Protein AF-A0A0N4VIQ6-F1 (afdb_monomer)

Solvent-accessible surface area (backbone atoms only — not comparable to full-atom values): 6907 Å² total; per-residue (Å²): 136,83,76,83,60,67,49,76,42,78,42,78,78,48,74,58,96,52,28,42,33,39,35,39,63,42,38,38,43,75,11,58,44,99,86,68,47,48,34,41,78,70,88,80,57,98,64,51,46,18,42,33,30,49,33,44,32,30,24,78,37,68,67,97,68,84,77,87,78,61,46,75,46,25,6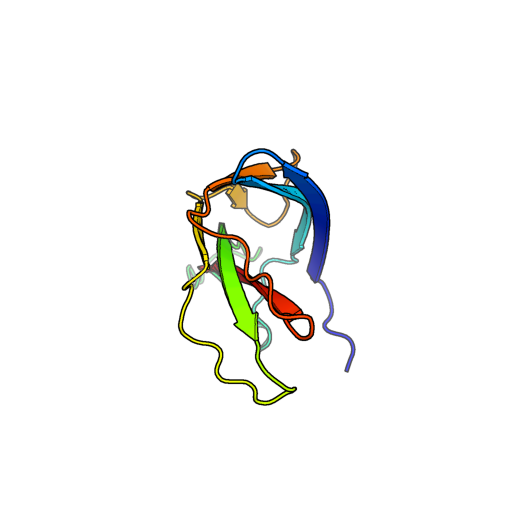9,48,74,54,67,82,72,32,64,35,44,45,89,66,65,49,74,48,74,42,61,36,92,67,79,79,83,58,96,59,55,48,75,46,76,50,72,44,71,51,62,70

Foldseek 3Di:
DDQPFWDWDKDFPDDDDQKTKIKTAWIAGQQADSVGHGLDPPPPDPGGKWFWKKKWAWDWDDPPPPPDPDSPFWIDIDDGQDIRIHPHMDMDITGGDDDPPPPRTDTDTDIDTRTD

pLDDT: mean 70.85, std 14.03, range [30.22, 89.69]

Radius of gyration: 16.3 Å; Cα contacts (8 Å, |Δi|>4): 234; chains: 1; bounding box: 40×22×46 Å

InterPro domains:
  IPR011651 Notch ligand, N-terminal domain [PF07657] (19-102)

Structure (mmCIF, N/CA/C/O backbone):
data_AF-A0A0N4VIQ6-F1
#
_entry.id   AF-A0A0N4VIQ6-F1
#
loop_
_atom_site.group_PDB
_atom_site.id
_atom_site.type_symbol
_atom_site.label_atom_id
_atom_site.label_alt_id
_atom_site.label_comp_id
_atom_site.label_asym_id
_atom_site.label_entity_id
_atom_site.label_seq_id
_atom_site.pdbx_PDB_ins_code
_atom_site.Cartn_x
_atom_site.Cartn_y
_atom_site.Cartn_z
_atom_site.occupancy
_atom_site.B_iso_or_equiv
_atom_site.auth_seq_id
_atom_site.auth_comp_id
_atom_site.auth_asym_id
_atom_site.auth_atom_id
_atom_site.pdbx_PDB_model_num
ATOM 1 N N . MET A 1 1 ? 21.768 8.370 5.427 1.00 30.58 1 MET A N 1
ATOM 2 C CA . MET A 1 1 ? 21.763 7.598 4.169 1.00 30.58 1 MET A CA 1
ATOM 3 C C . MET A 1 1 ? 20.398 7.759 3.532 1.00 30.58 1 MET A C 1
ATOM 5 O O . MET A 1 1 ? 19.430 7.174 3.992 1.00 30.58 1 MET A O 1
ATOM 9 N N . THR A 1 2 ? 20.311 8.664 2.567 1.00 30.22 2 THR A N 1
ATOM 10 C CA . THR A 1 2 ? 19.148 8.924 1.718 1.00 30.22 2 THR A CA 1
ATOM 11 C C . THR A 1 2 ? 18.979 7.746 0.761 1.00 30.22 2 THR A C 1
ATOM 13 O O . THR A 1 2 ? 19.841 7.510 -0.077 1.00 30.22 2 THR A O 1
ATOM 16 N N . THR A 1 3 ?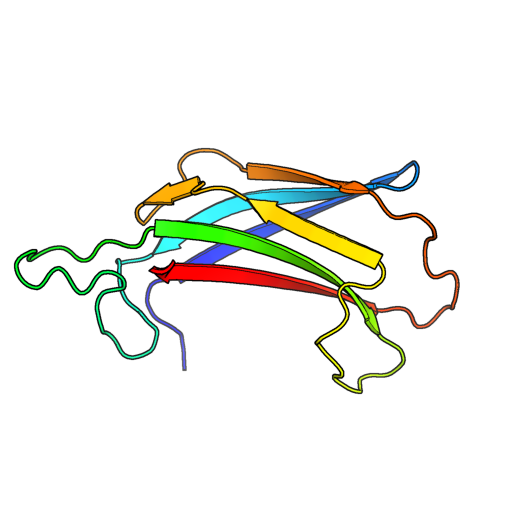 17.910 6.964 0.911 1.00 40.72 3 THR A N 1
ATOM 17 C CA . THR A 1 3 ? 17.550 5.911 -0.047 1.00 40.72 3 THR A CA 1
ATOM 18 C C . THR A 1 3 ? 17.156 6.566 -1.363 1.00 40.72 3 THR A C 1
ATOM 20 O O . THR A 1 3 ? 16.079 7.149 -1.482 1.00 40.72 3 THR A O 1
ATOM 23 N N . THR A 1 4 ? 18.061 6.518 -2.330 1.00 44.69 4 THR A N 1
ATOM 24 C CA . THR A 1 4 ? 17.854 6.957 -3.705 1.00 44.69 4 THR A CA 1
ATOM 25 C C . THR A 1 4 ? 16.643 6.225 -4.293 1.00 44.69 4 THR A C 1
ATOM 27 O O . THR A 1 4 ? 16.574 5.001 -4.248 1.00 44.69 4 THR A O 1
ATOM 30 N N . GLY A 1 5 ? 15.676 6.982 -4.819 1.00 53.91 5 GLY A N 1
ATOM 31 C CA . GLY A 1 5 ? 14.762 6.498 -5.857 1.00 53.91 5 GLY A CA 1
ATOM 32 C C . GLY A 1 5 ? 13.379 5.985 -5.457 1.00 53.91 5 GLY A C 1
ATOM 33 O O . GLY A 1 5 ? 12.641 5.622 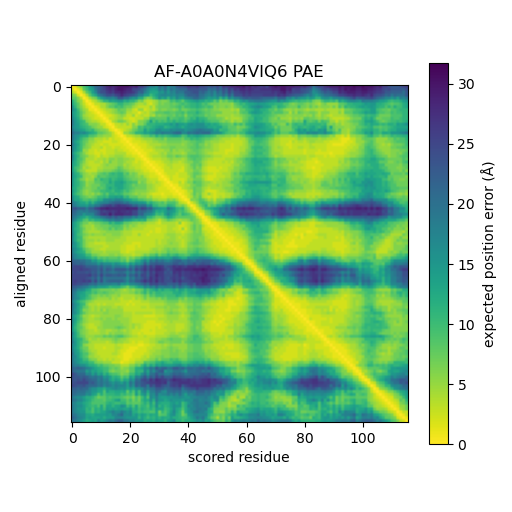-6.364 1.00 53.91 5 GLY A O 1
ATOM 34 N N . ARG A 1 6 ? 12.976 5.964 -4.175 1.00 64.38 6 ARG A N 1
ATOM 35 C CA . ARG A 1 6 ? 11.612 5.528 -3.806 1.00 64.38 6 ARG A CA 1
ATOM 36 C C . ARG A 1 6 ? 10.809 6.607 -3.109 1.00 64.38 6 ARG A C 1
ATOM 38 O O . ARG A 1 6 ? 11.222 7.123 -2.072 1.00 64.38 6 ARG A O 1
ATOM 45 N N . ARG A 1 7 ? 9.633 6.901 -3.656 1.00 69.06 7 ARG A N 1
ATOM 46 C CA . ARG A 1 7 ? 8.673 7.843 -3.081 1.00 69.06 7 ARG A CA 1
ATOM 47 C C . ARG A 1 7 ? 7.363 7.118 -2.831 1.00 69.06 7 ARG A C 1
ATOM 49 O O . ARG A 1 7 ? 6.848 6.472 -3.733 1.00 69.06 7 ARG A O 1
ATOM 56 N N . PHE A 1 8 ? 6.855 7.236 -1.609 1.00 71.12 8 PHE A N 1
ATOM 57 C CA . PHE A 1 8 ? 5.560 6.703 -1.202 1.00 71.12 8 PHE A CA 1
ATOM 58 C C . PHE A 1 8 ? 4.831 7.773 -0.406 1.00 71.12 8 PHE A C 1
ATOM 60 O O . PHE A 1 8 ? 5.376 8.286 0.573 1.00 71.12 8 PHE A O 1
ATOM 67 N N . VAL A 1 9 ? 3.607 8.098 -0.806 1.00 71.75 9 VAL A N 1
ATOM 68 C CA . VAL A 1 9 ? 2.761 9.041 -0.071 1.00 71.75 9 VAL A CA 1
ATOM 69 C C . VAL A 1 9 ? 1.497 8.318 0.357 1.00 71.75 9 VAL A C 1
ATOM 71 O O . VAL A 1 9 ? 0.608 8.061 -0.454 1.00 71.75 9 VAL A O 1
ATOM 74 N N . PHE A 1 10 ? 1.429 8.001 1.647 1.00 70.00 10 PHE A N 1
ATOM 75 C CA . PHE A 1 10 ? 0.244 7.435 2.274 1.00 70.00 10 PHE A CA 1
ATOM 76 C C . PHE A 1 10 ? -0.471 8.490 3.093 1.00 70.00 10 PHE A C 1
ATOM 78 O O . PHE A 1 10 ? 0.142 9.222 3.872 1.00 70.00 10 PHE A O 1
ATOM 85 N N . LYS A 1 11 ? -1.787 8.528 2.936 1.00 75.94 11 LYS A N 1
ATOM 86 C CA . LYS A 1 11 ? -2.671 9.398 3.688 1.00 75.94 11 LYS A CA 1
ATOM 87 C C . LYS A 1 11 ? -3.667 8.551 4.465 1.00 75.94 11 LYS A C 1
ATOM 89 O O . LYS A 1 11 ? -4.260 7.622 3.924 1.00 75.94 11 LYS A O 1
ATOM 94 N N . VAL A 1 12 ? -3.842 8.886 5.739 1.00 74.19 12 VAL A N 1
ATOM 95 C CA . VAL A 1 12 ? -4.966 8.395 6.539 1.00 74.19 12 VAL A CA 1
ATOM 96 C C . VAL A 1 12 ? -6.111 9.374 6.332 1.00 74.19 12 VAL A C 1
ATOM 98 O O . VAL A 1 12 ? -5.999 10.540 6.711 1.00 74.19 12 VAL A O 1
ATOM 101 N N . ASP A 1 13 ? -7.192 8.923 5.705 1.00 76.12 13 ASP A N 1
ATOM 102 C CA . ASP A 1 13 ? -8.320 9.801 5.373 1.00 76.12 13 ASP A CA 1
ATOM 103 C C . ASP A 1 13 ? -9.306 9.951 6.530 1.00 76.12 13 ASP A C 1
ATOM 105 O O . ASP A 1 13 ? -10.055 10.923 6.588 1.00 76.12 13 ASP A O 1
ATOM 109 N N . GLY A 1 14 ? -9.291 9.005 7.470 1.00 75.00 14 GLY A N 1
ATOM 110 C CA . GLY A 1 14 ? -10.072 9.069 8.698 1.00 75.00 14 GLY A CA 1
ATOM 111 C C . GLY A 1 14 ? -10.487 7.697 9.215 1.00 75.00 14 GLY A C 1
ATOM 112 O O . GLY A 1 14 ? -10.216 6.662 8.602 1.00 75.00 14 GLY A O 1
ATOM 113 N N . TYR A 1 15 ? -11.174 7.708 10.355 1.00 73.94 15 TYR A N 1
ATOM 114 C CA . TYR A 1 15 ? -11.771 6.530 10.974 1.00 73.94 15 TYR A CA 1
ATOM 115 C C . TYR A 1 15 ? -13.238 6.825 11.313 1.00 73.94 15 TYR A C 1
ATOM 117 O O . TYR A 1 15 ? -13.540 7.792 12.006 1.00 73.94 15 TYR A O 1
ATOM 125 N N . THR A 1 16 ? -14.169 6.026 10.788 1.00 70.25 16 THR A N 1
ATOM 126 C CA . THR A 1 16 ? -15.614 6.167 11.059 1.00 70.25 16 THR A CA 1
ATOM 127 C C . THR A 1 16 ? -16.291 4.801 10.998 1.00 70.25 16 THR A C 1
ATOM 129 O O . THR A 1 16 ? -15.909 3.969 10.179 1.00 70.25 16 THR A O 1
ATOM 132 N N . GLY A 1 17 ? -17.280 4.554 11.865 1.00 73.75 17 GLY A N 1
ATOM 133 C CA . GLY A 1 17 ? -18.154 3.373 11.770 1.00 73.75 17 GLY A CA 1
ATOM 134 C C . GLY A 1 17 ? -17.424 2.024 11.713 1.00 73.75 17 GLY A C 1
ATOM 135 O O . GLY A 1 17 ? -17.769 1.186 10.885 1.00 73.75 17 GLY A O 1
ATOM 136 N N . GLY A 1 18 ? -16.379 1.829 12.525 1.00 79.19 18 GLY A N 1
ATOM 137 C CA . GLY A 1 18 ? -15.624 0.568 12.540 1.00 79.19 18 GLY A CA 1
ATOM 138 C C . GLY A 1 18 ? -14.696 0.365 11.340 1.00 79.19 18 GLY A C 1
ATOM 139 O O . GLY A 1 18 ? -14.321 -0.764 11.061 1.00 79.19 18 GLY A O 1
ATOM 140 N N . HIS A 1 19 ? -14.346 1.422 10.602 1.00 83.50 19 HIS A N 1
ATOM 141 C CA . HIS A 1 19 ? -13.420 1.342 9.471 1.00 83.50 19 HIS A CA 1
ATOM 142 C C . HIS A 1 19 ? -12.340 2.422 9.540 1.00 83.50 19 HIS A C 1
ATOM 144 O O . HIS A 1 19 ? -12.628 3.561 9.918 1.00 83.50 19 HIS A O 1
ATOM 150 N N . ILE A 1 20 ? -11.113 2.082 9.133 1.00 83.38 20 ILE A N 1
ATOM 151 C CA . ILE A 1 20 ? -10.042 3.051 8.849 1.00 83.38 20 ILE A CA 1
ATOM 152 C C . ILE A 1 20 ? -9.835 3.128 7.346 1.00 83.38 20 ILE A C 1
ATOM 154 O O . ILE A 1 20 ? -9.709 2.099 6.683 1.00 83.38 20 ILE A O 1
ATOM 158 N N . ARG A 1 21 ? -9.776 4.349 6.817 1.00 85.75 21 ARG A N 1
ATOM 159 C CA . ARG A 1 21 ? -9.547 4.598 5.395 1.00 85.75 21 ARG A CA 1
ATOM 160 C C . ARG A 1 21 ? -8.126 5.079 5.143 1.00 85.75 21 ARG A C 1
ATOM 162 O O . ARG A 1 21 ? -7.640 5.984 5.827 1.00 85.75 21 ARG A O 1
ATOM 169 N N . PHE A 1 22 ? -7.501 4.482 4.138 1.00 83.38 22 PHE A N 1
ATOM 170 C CA . PHE A 1 22 ? -6.180 4.834 3.645 1.00 83.38 22 PHE A CA 1
ATOM 171 C C . PHE A 1 22 ? -6.248 5.132 2.156 1.00 83.38 22 PHE A C 1
ATOM 173 O O . PHE A 1 22 ? -6.911 4.411 1.410 1.00 83.38 22 PHE A O 1
ATOM 180 N N . SER A 1 23 ? -5.475 6.126 1.738 1.00 84.62 23 SER A N 1
ATOM 181 C CA . SER A 1 23 ? -5.205 6.415 0.337 1.00 84.62 23 SER A CA 1
ATOM 182 C C . SER A 1 23 ? -3.702 6.374 0.104 1.00 84.62 23 SER A C 1
ATOM 184 O O . SER A 1 23 ? -2.939 7.128 0.717 1.00 84.62 23 SER A O 1
ATOM 186 N N . LEU A 1 24 ? -3.264 5.496 -0.791 1.00 82.62 24 LEU A N 1
ATOM 187 C CA . LEU A 1 24 ? -1.947 5.578 -1.397 1.00 82.62 24 LEU A CA 1
ATOM 188 C C . LEU A 1 24 ? -2.046 6.511 -2.597 1.00 82.62 24 LEU A C 1
ATOM 190 O O . LEU A 1 24 ? -2.663 6.177 -3.603 1.00 82.62 24 LEU A O 1
ATOM 194 N N . VAL A 1 25 ? -1.452 7.690 -2.462 1.00 84.25 25 VAL A N 1
ATOM 195 C CA . VAL A 1 25 ? -1.564 8.768 -3.449 1.00 84.25 25 VAL A CA 1
ATOM 196 C C . VAL A 1 25 ? -0.501 8.634 -4.529 1.00 84.25 25 VAL A C 1
ATOM 198 O O . VAL A 1 25 ? -0.763 8.892 -5.696 1.00 84.25 25 VAL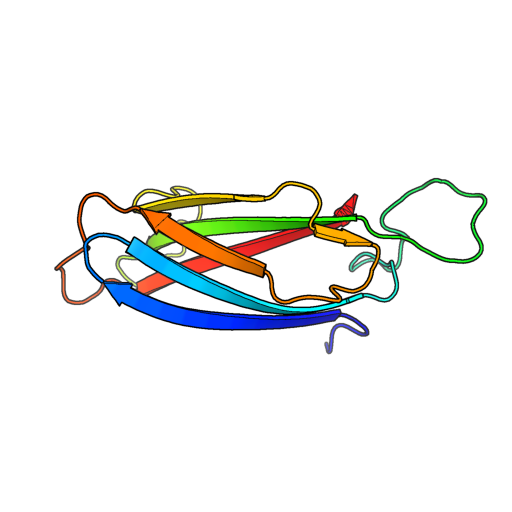 A O 1
ATOM 201 N N . GLU A 1 26 ? 0.706 8.239 -4.136 1.00 81.88 26 GLU A N 1
ATOM 202 C CA . GLU A 1 26 ? 1.851 8.218 -5.033 1.00 81.88 26 GLU A CA 1
ATOM 203 C C . GLU A 1 26 ? 2.786 7.076 -4.652 1.00 81.88 26 GLU A C 1
ATOM 205 O O . GLU A 1 26 ? 3.134 6.911 -3.478 1.00 81.88 26 GLU A O 1
ATOM 210 N N . PHE A 1 27 ? 3.217 6.326 -5.662 1.00 81.50 27 PHE A N 1
ATOM 211 C CA . PHE A 1 27 ? 4.342 5.412 -5.569 1.00 81.50 27 PHE A CA 1
ATOM 212 C C . PHE A 1 27 ? 5.198 5.524 -6.828 1.00 81.50 27 PHE A C 1
ATOM 214 O O . PHE A 1 27 ? 4.665 5.515 -7.935 1.00 81.50 27 PHE A O 1
ATOM 221 N N . SER A 1 28 ? 6.515 5.603 -6.656 1.00 82.62 28 SER A N 1
ATOM 222 C CA . SER A 1 28 ? 7.486 5.525 -7.747 1.00 82.62 28 SER A CA 1
ATOM 223 C C . SER A 1 28 ? 8.768 4.846 -7.267 1.00 82.62 28 SER A C 1
ATOM 225 O O . SER A 1 28 ? 9.238 5.123 -6.158 1.00 82.62 28 SER A O 1
ATOM 227 N N . THR A 1 29 ? 9.313 3.954 -8.096 1.00 83.44 29 THR A N 1
ATOM 228 C CA . THR A 1 29 ? 10.605 3.286 -7.918 1.00 83.44 29 THR A CA 1
ATOM 229 C C . THR A 1 29 ? 11.348 3.174 -9.249 1.00 83.44 29 THR A C 1
ATOM 231 O O . THR A 1 29 ? 10.746 3.046 -10.315 1.00 83.44 29 THR A O 1
ATOM 234 N N . ASP A 1 30 ? 12.674 3.154 -9.183 1.00 81.88 30 ASP A N 1
ATOM 235 C CA . ASP A 1 30 ? 13.585 2.954 -10.317 1.00 81.88 30 ASP A CA 1
ATOM 236 C C . ASP A 1 30 ? 13.726 1.482 -10.744 1.00 81.88 30 ASP A C 1
ATOM 238 O O . ASP A 1 30 ? 14.516 1.147 -11.628 1.00 81.88 30 ASP A O 1
ATOM 242 N N . GLY A 1 31 ? 12.970 0.587 -10.112 1.00 79.94 31 GLY A N 1
ATOM 243 C CA . GLY A 1 31 ? 13.043 -0.837 -10.391 1.00 79.94 31 GLY A CA 1
ATOM 244 C C . GLY A 1 31 ? 14.031 -1.600 -9.493 1.00 79.94 31 GLY A C 1
ATOM 245 O O . GLY A 1 31 ? 14.205 -2.805 -9.695 1.00 79.94 31 GLY A O 1
ATOM 246 N N . ARG A 1 32 ? 14.677 -0.944 -8.514 1.00 78.94 32 ARG A N 1
ATOM 247 C CA . ARG A 1 32 ? 15.758 -1.550 -7.720 1.00 78.94 32 ARG A CA 1
ATOM 248 C C . ARG A 1 32 ? 15.444 -1.719 -6.231 1.00 78.94 32 ARG A C 1
ATOM 250 O O . ARG A 1 32 ? 14.819 -0.885 -5.565 1.00 78.94 32 ARG A O 1
ATOM 257 N N . LEU A 1 33 ? 15.949 -2.821 -5.684 1.00 76.44 33 LEU A N 1
ATOM 258 C CA . LEU A 1 33 ? 15.968 -3.151 -4.264 1.00 76.44 33 LEU A CA 1
ATOM 259 C C . LEU A 1 33 ? 17.017 -2.317 -3.513 1.00 76.44 33 LEU A C 1
ATOM 261 O O . LEU A 1 33 ? 17.783 -1.553 -4.093 1.00 76.44 33 LEU A O 1
ATOM 265 N N . GLY A 1 34 ? 17.003 -2.373 -2.173 1.00 73.44 34 GLY A N 1
ATOM 266 C CA . GLY A 1 34 ? 17.859 -1.510 -1.337 1.00 73.44 34 GLY A CA 1
ATOM 267 C C . GLY A 1 34 ? 19.354 -1.797 -1.496 1.00 73.44 34 GLY A C 1
ATOM 268 O O . GLY A 1 34 ? 20.177 -0.932 -1.223 1.00 73.44 34 GLY A O 1
ATOM 269 N N . ASN A 1 35 ? 19.676 -2.999 -1.967 1.00 77.62 35 ASN A N 1
ATOM 270 C CA . ASN A 1 35 ? 21.012 -3.464 -2.321 1.00 77.62 35 ASN A CA 1
ATOM 271 C C . ASN A 1 35 ? 21.407 -3.128 -3.777 1.00 77.62 35 ASN A C 1
ATOM 273 O O . ASN A 1 35 ? 22.502 -3.482 -4.194 1.00 77.62 35 ASN A O 1
ATOM 277 N N . GLY 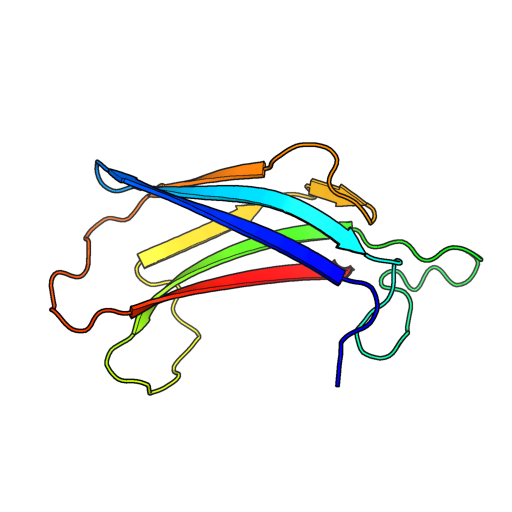A 1 36 ? 20.545 -2.450 -4.545 1.00 77.25 36 GLY A N 1
ATOM 278 C CA . GLY A 1 36 ? 20.808 -2.048 -5.929 1.00 77.25 36 GLY A CA 1
ATOM 279 C C . GLY A 1 36 ? 20.455 -3.091 -6.995 1.00 77.25 36 GLY A C 1
ATOM 280 O O . GLY A 1 36 ? 20.534 -2.770 -8.180 1.00 77.25 36 GLY A O 1
ATOM 281 N N . GLU A 1 37 ? 20.033 -4.297 -6.619 1.00 79.31 37 GLU A N 1
ATOM 282 C CA . GLU A 1 37 ? 19.587 -5.341 -7.556 1.00 79.31 37 GLU A CA 1
ATOM 283 C C . GLU A 1 37 ? 18.203 -5.018 -8.141 1.00 79.31 37 GLU A C 1
ATOM 285 O O . GLU A 1 37 ? 17.410 -4.321 -7.507 1.00 79.31 37 GLU A O 1
ATOM 290 N N . CYS A 1 38 ? 17.887 -5.508 -9.345 1.00 78.38 38 CYS A N 1
ATOM 291 C CA . CYS A 1 38 ? 16.524 -5.392 -9.877 1.00 78.38 38 CYS A CA 1
ATOM 292 C C . CYS A 1 38 ? 15.552 -6.257 -9.049 1.00 78.38 38 CYS A C 1
ATOM 294 O O . CYS A 1 38 ? 15.922 -7.334 -8.590 1.00 78.38 38 CYS A O 1
ATOM 296 N N . CYS A 1 39 ? 14.297 -5.816 -8.894 1.00 78.31 39 CYS A N 1
ATOM 297 C CA . CYS A 1 39 ? 13.273 -6.608 -8.193 1.00 78.31 39 CYS A CA 1
ATOM 298 C C . CYS A 1 39 ? 12.987 -7.945 -8.882 1.00 78.31 39 CYS A C 1
ATOM 300 O O . CYS A 1 39 ? 12.955 -8.977 -8.221 1.00 78.31 39 CYS A O 1
ATOM 302 N N . ARG A 1 40 ? 12.827 -7.908 -10.211 1.00 74.06 40 ARG A N 1
ATOM 303 C CA . ARG A 1 40 ? 12.775 -9.104 -11.050 1.00 74.06 40 ARG A CA 1
ATOM 304 C C . ARG A 1 40 ? 14.171 -9.451 -11.536 1.00 74.06 40 ARG A C 1
ATOM 306 O O . ARG A 1 40 ? 14.809 -8.637 -12.200 1.00 74.06 40 ARG A O 1
ATOM 313 N N . SER A 1 41 ? 14.583 -10.683 -11.272 1.00 64.44 41 SER A N 1
ATOM 314 C CA . SER A 1 41 ? 15.843 -11.280 -11.732 1.00 64.44 41 SER A CA 1
ATOM 315 C C . SER A 1 41 ? 15.773 -11.819 -13.169 1.00 64.44 41 SER A C 1
ATOM 317 O O . SER A 1 41 ? 16.565 -12.680 -13.534 1.00 64.44 41 SER A O 1
ATOM 319 N N . ASP A 1 42 ? 14.813 -11.361 -13.987 1.00 62.41 42 ASP A N 1
ATOM 320 C CA . ASP A 1 42 ? 14.762 -11.704 -15.414 1.00 62.41 42 ASP A CA 1
ATOM 321 C C . ASP A 1 42 ? 15.923 -10.957 -16.121 1.00 62.41 42 ASP A C 1
ATOM 323 O O . ASP A 1 42 ? 15.765 -9.862 -16.665 1.00 62.41 42 ASP A O 1
ATOM 327 N N . ASP A 1 43 ? 17.113 -11.560 -16.029 1.00 52.50 43 ASP A N 1
ATOM 328 C CA . ASP A 1 43 ? 18.484 -11.061 -16.260 1.00 52.50 43 ASP A CA 1
ATOM 329 C C . ASP A 1 43 ? 18.827 -10.602 -17.696 1.00 52.50 43 ASP A C 1
ATOM 331 O O . ASP A 1 43 ? 19.992 -10.437 -18.054 1.00 52.50 43 ASP A O 1
ATOM 335 N N . SER A 1 44 ? 17.832 -10.357 -18.550 1.00 55.75 44 SER A N 1
ATOM 336 C CA . SER A 1 44 ? 18.047 -9.864 -19.920 1.00 55.75 44 SER A CA 1
ATOM 337 C C . SER A 1 44 ? 17.541 -8.440 -20.158 1.00 55.75 44 SER A C 1
ATOM 339 O O . SER A 1 44 ? 17.701 -7.909 -21.259 1.00 55.75 44 SER A O 1
ATOM 341 N N . ALA A 1 45 ? 16.895 -7.811 -19.173 1.00 56.56 45 ALA A N 1
ATOM 342 C CA . ALA A 1 45 ? 16.346 -6.470 -19.327 1.00 56.56 45 ALA A CA 1
ATOM 343 C C . ALA A 1 45 ? 17.357 -5.401 -18.883 1.00 56.56 45 ALA A C 1
ATOM 345 O O . ALA A 1 45 ? 17.707 -5.297 -17.712 1.00 56.56 45 ALA A O 1
ATOM 346 N N . THR A 1 46 ? 17.750 -4.512 -19.799 1.00 67.12 46 THR A N 1
ATOM 347 C CA . THR A 1 46 ? 18.485 -3.268 -19.485 1.00 67.12 46 THR A CA 1
ATOM 348 C C . THR A 1 46 ? 17.702 -2.312 -18.572 1.00 67.12 46 THR A C 1
ATOM 350 O O . THR A 1 46 ? 18.262 -1.339 -18.071 1.00 67.12 46 THR A O 1
ATOM 353 N N . ILE A 1 47 ? 16.410 -2.579 -18.345 1.00 77.31 47 ILE A N 1
ATOM 354 C CA . ILE A 1 47 ? 15.491 -1.773 -17.540 1.00 77.31 47 ILE A CA 1
ATOM 355 C C . ILE A 1 47 ? 14.923 -2.644 -16.413 1.00 77.31 47 ILE A C 1
ATOM 357 O O . ILE A 1 47 ? 14.205 -3.608 -16.681 1.00 77.31 47 ILE A O 1
ATOM 361 N N . CYS A 1 48 ? 15.186 -2.273 -15.157 1.00 80.38 48 CYS A N 1
ATOM 362 C CA . CYS A 1 48 ? 14.624 -2.969 -14.003 1.00 80.38 48 CYS A CA 1
ATOM 363 C C . CYS A 1 48 ? 13.108 -2.722 -13.872 1.00 80.38 48 CYS A C 1
ATOM 365 O O . CYS A 1 48 ? 12.611 -1.604 -14.057 1.00 80.38 48 CYS A O 1
ATOM 367 N N . ARG A 1 49 ? 12.364 -3.768 -13.498 1.00 81.94 49 ARG A N 1
ATOM 368 C CA . ARG A 1 49 ? 10.922 -3.700 -13.231 1.00 81.94 49 ARG A CA 1
ATOM 369 C C . ARG A 1 49 ? 10.589 -4.316 -11.882 1.00 81.94 49 ARG A C 1
ATOM 371 O O . ARG A 1 49 ? 11.159 -5.334 -11.504 1.00 81.94 49 ARG A O 1
ATOM 378 N N . CYS A 1 50 ? 9.629 -3.700 -11.211 1.00 80.88 50 CYS A N 1
ATOM 379 C CA . CYS A 1 50 ? 9.168 -4.031 -9.877 1.00 80.88 50 CYS A CA 1
ATOM 380 C C . CYS A 1 50 ? 7.644 -4.084 -9.872 1.00 80.88 50 CYS A C 1
ATOM 382 O O . CYS A 1 50 ? 6.998 -3.060 -10.113 1.00 80.88 50 CYS A O 1
ATOM 384 N N . ASN A 1 51 ? 7.076 -5.249 -9.569 1.00 83.62 51 ASN A N 1
ATOM 385 C CA . ASN A 1 51 ? 5.648 -5.342 -9.295 1.00 83.62 51 ASN A CA 1
ATOM 386 C C . ASN A 1 51 ? 5.385 -4.835 -7.880 1.00 83.62 51 ASN A C 1
ATOM 388 O O . ASN A 1 51 ? 6.064 -5.250 -6.941 1.00 83.62 51 ASN A O 1
ATOM 392 N N . PHE A 1 52 ? 4.412 -3.946 -7.734 1.00 80.88 52 PHE A N 1
ATOM 393 C CA . PHE A 1 52 ? 4.100 -3.309 -6.467 1.00 80.88 52 PHE A CA 1
ATOM 394 C C . PHE A 1 52 ? 2.771 -3.800 -5.901 1.00 80.88 52 PHE A C 1
ATOM 396 O O . PHE A 1 52 ? 1.746 -3.805 -6.584 1.00 80.88 52 PHE A O 1
ATOM 403 N N . TYR A 1 53 ? 2.820 -4.165 -4.624 1.00 83.81 53 TYR A N 1
ATOM 404 C CA . TYR A 1 53 ? 1.702 -4.630 -3.814 1.00 83.81 53 TYR A CA 1
ATOM 405 C C . TYR A 1 53 ? 1.687 -3.835 -2.515 1.00 83.81 53 TYR A C 1
ATOM 407 O O . TYR A 1 53 ? 2.742 -3.426 -2.027 1.00 83.81 53 TYR A O 1
ATOM 415 N N . VAL A 1 54 ? 0.510 -3.657 -1.926 1.00 79.25 54 VAL A N 1
ATOM 416 C CA . VAL A 1 54 ? 0.344 -2.997 -0.634 1.00 79.25 54 VAL A CA 1
ATOM 417 C C . VAL A 1 54 ? -0.177 -4.002 0.375 1.00 79.25 54 VAL A C 1
ATOM 419 O O . VAL A 1 54 ? -1.276 -4.532 0.236 1.00 79.25 54 VAL A O 1
ATOM 422 N N . HIS A 1 55 ? 0.596 -4.197 1.437 1.00 81.75 55 HIS A N 1
ATOM 423 C CA . HIS A 1 55 ? 0.118 -4.835 2.656 1.00 81.75 55 HIS A CA 1
ATOM 424 C C . HIS A 1 55 ? 0.010 -3.782 3.746 1.00 81.75 55 HIS A C 1
ATOM 426 O O . HIS A 1 55 ? 1.011 -3.141 4.059 1.00 81.75 55 HIS A O 1
ATOM 432 N N . ILE A 1 56 ? -1.179 -3.612 4.317 1.00 78.44 56 ILE A N 1
ATOM 433 C CA . ILE A 1 56 ? -1.429 -2.731 5.456 1.00 78.44 56 ILE A CA 1
ATOM 434 C C . ILE A 1 56 ? -1.747 -3.601 6.660 1.00 78.44 56 ILE A C 1
ATOM 436 O O . ILE A 1 56 ? -2.687 -4.392 6.646 1.00 78.44 56 ILE A O 1
ATOM 440 N N . CYS A 1 57 ? -0.965 -3.429 7.714 1.00 78.62 57 CYS A N 1
ATOM 441 C CA . CYS A 1 57 ? -1.178 -4.087 8.991 1.00 78.62 57 CYS A CA 1
ATOM 442 C C . CYS A 1 57 ? -1.486 -3.029 10.049 1.00 78.62 57 CYS A C 1
ATOM 444 O O . CYS A 1 57 ? -0.716 -2.077 10.201 1.00 78.62 57 CYS A O 1
ATOM 446 N N . LEU A 1 58 ? -2.607 -3.201 10.752 1.00 77.31 58 LEU A N 1
ATOM 447 C CA . LEU A 1 58 ? -3.043 -2.346 11.849 1.00 77.31 58 LEU A CA 1
ATOM 448 C C . LEU A 1 58 ? -2.860 -3.076 13.177 1.00 77.31 58 LEU A C 1
ATOM 450 O O . LEU A 1 58 ? -3.438 -4.142 13.411 1.0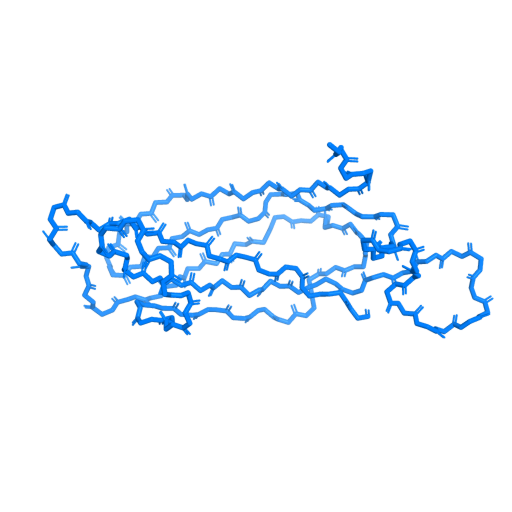0 77.31 58 LEU A O 1
ATOM 454 N N . SER A 1 59 ? -2.097 -2.456 14.068 1.00 73.81 59 SER A N 1
ATOM 455 C CA . SER A 1 59 ? -1.792 -2.999 15.391 1.00 73.81 59 SER A CA 1
ATOM 456 C C . SER A 1 59 ? -1.971 -1.936 16.470 1.00 73.81 59 SER A C 1
ATOM 458 O O . SER A 1 59 ? -1.827 -0.738 16.210 1.00 73.81 59 SER A O 1
ATOM 460 N N . VAL A 1 60 ? -2.245 -2.388 17.695 1.00 70.00 60 VAL A N 1
ATOM 461 C CA . VAL A 1 60 ? -2.264 -1.544 18.896 1.00 70.00 60 VAL A CA 1
ATOM 462 C C . VAL A 1 60 ? -0.909 -1.661 19.582 1.00 70.00 60 VAL A C 1
ATOM 464 O O . VAL A 1 60 ? -0.547 -2.740 20.041 1.00 70.00 60 VAL A O 1
ATOM 467 N N . GLY A 1 61 ? -0.142 -0.574 19.641 1.00 60.00 61 GLY A N 1
ATOM 468 C CA . GLY A 1 61 ? 1.071 -0.526 20.460 1.00 60.00 61 GLY A CA 1
ATOM 469 C C . GLY A 1 61 ? 0.759 -0.056 21.880 1.00 60.00 61 GLY A C 1
ATOM 470 O O . GLY A 1 61 ? 0.062 0.944 22.031 1.00 60.00 61 GLY A O 1
ATOM 471 N N . PHE A 1 62 ? 1.304 -0.733 22.896 1.00 50.31 62 PHE A N 1
ATOM 472 C CA . PHE A 1 62 ? 1.342 -0.256 24.283 1.00 50.31 62 PHE A CA 1
ATOM 473 C C . PHE A 1 62 ? 2.806 0.013 24.649 1.00 50.31 62 PHE A C 1
ATOM 475 O O . PHE A 1 62 ? 3.621 -0.908 24.635 1.00 50.31 62 PHE A O 1
ATOM 482 N N . GLU A 1 63 ? 3.144 1.278 24.915 1.00 49.00 63 GLU A N 1
ATOM 483 C CA . GLU A 1 63 ? 4.529 1.770 25.022 1.00 49.00 63 GLU A CA 1
ATOM 484 C C . GLU A 1 63 ? 5.387 1.512 23.760 1.00 49.00 63 GLU A C 1
ATOM 486 O O . GLU A 1 63 ? 5.044 0.756 22.855 1.00 49.00 63 GLU A O 1
ATOM 491 N N . ILE A 1 64 ? 6.544 2.170 23.657 1.00 50.19 64 ILE A N 1
ATOM 492 C CA . ILE A 1 64 ? 7.448 2.155 22.484 1.00 50.19 64 ILE A CA 1
ATOM 493 C C . ILE A 1 64 ? 8.141 0.774 22.304 1.00 50.19 64 ILE A C 1
ATOM 495 O O . ILE A 1 64 ? 9.186 0.646 21.667 1.00 50.19 64 ILE A O 1
ATOM 499 N N . LYS A 1 65 ? 7.590 -0.312 22.861 1.00 44.94 65 LYS A N 1
ATOM 500 C CA . LYS A 1 65 ? 8.114 -1.675 22.716 1.00 44.94 65 LYS A CA 1
ATOM 501 C C . LYS A 1 65 ? 7.481 -2.370 21.511 1.00 44.94 65 LYS A C 1
ATOM 503 O O . LYS A 1 65 ? 6.555 -3.158 21.614 1.00 44.94 65 LYS A O 1
ATOM 508 N N . LYS A 1 66 ? 8.062 -2.023 20.364 1.00 45.94 66 LYS A N 1
ATOM 509 C CA . LYS A 1 66 ? 8.292 -2.731 19.089 1.00 45.94 66 LYS A CA 1
ATOM 510 C C . LYS A 1 66 ? 7.950 -4.242 18.950 1.00 45.94 66 LYS A C 1
ATOM 512 O O . LYS A 1 66 ? 8.734 -4.976 18.352 1.00 45.94 66 LYS A O 1
ATOM 517 N N . PHE A 1 67 ? 6.810 -4.747 19.415 1.00 47.31 67 PHE A N 1
ATOM 518 C CA . PHE A 1 67 ? 6.336 -6.083 19.022 1.00 47.31 67 PHE A CA 1
ATOM 519 C C . PHE A 1 67 ? 5.397 -5.958 17.812 1.00 47.31 67 PHE A C 1
ATOM 521 O O . PHE A 1 67 ? 4.222 -5.636 17.921 1.00 47.31 67 PHE A O 1
ATOM 528 N N . TYR A 1 68 ? 5.998 -6.130 16.630 1.00 52.53 68 TYR A N 1
ATOM 529 C CA . TYR A 1 68 ? 5.518 -5.698 15.308 1.00 52.53 68 TYR A CA 1
ATOM 530 C C . TYR A 1 68 ? 4.725 -6.733 14.492 1.00 52.53 68 TYR A C 1
ATOM 532 O O . TYR A 1 68 ? 4.634 -6.584 13.276 1.00 52.53 68 TYR A O 1
ATOM 540 N N . ARG A 1 69 ? 4.223 -7.822 15.081 1.00 52.69 69 ARG A N 1
ATOM 541 C CA . ARG A 1 69 ? 3.776 -8.969 14.261 1.00 52.69 69 ARG A CA 1
ATOM 542 C C . ARG A 1 69 ? 2.289 -9.263 14.237 1.00 52.69 69 ARG A C 1
ATOM 544 O O . ARG A 1 69 ? 1.853 -9.917 13.295 1.00 52.69 69 ARG A O 1
ATOM 551 N N . ASP A 1 70 ? 1.513 -8.718 15.160 1.00 62.44 70 ASP A N 1
ATOM 552 C CA . ASP A 1 70 ? 0.095 -9.050 15.214 1.00 62.44 70 ASP A CA 1
ATOM 553 C C . ASP A 1 70 ? -0.715 -7.913 14.594 1.00 62.44 70 ASP A C 1
ATOM 555 O O . ASP A 1 70 ? -0.866 -6.843 15.191 1.00 62.44 70 ASP A O 1
ATOM 559 N N . CYS A 1 71 ? -1.251 -8.133 13.387 1.00 73.62 71 CYS A N 1
ATOM 560 C CA . CYS A 1 71 ? -2.248 -7.260 12.745 1.00 73.62 71 CYS A CA 1
ATOM 561 C C . CYS A 1 71 ? -3.606 -7.372 13.459 1.00 73.62 71 CYS A C 1
ATOM 563 O O . CYS A 1 71 ? -4.632 -7.622 12.831 1.00 73.62 71 CYS A O 1
ATOM 565 N N . TRP A 1 72 ? -3.592 -7.255 14.792 1.00 71.50 72 TRP A N 1
ATOM 566 C CA . TRP A 1 72 ? -4.714 -7.523 15.689 1.00 71.50 72 TRP A CA 1
ATOM 567 C C . TRP A 1 72 ? -5.946 -6.712 15.297 1.00 71.50 72 TRP A C 1
ATOM 569 O O . TRP A 1 72 ? -7.065 -7.213 15.348 1.00 71.50 72 TRP A O 1
ATOM 579 N N . VAL A 1 73 ? -5.750 -5.446 14.924 1.00 77.00 73 VAL A N 1
ATOM 580 C CA . VAL A 1 73 ? -6.858 -4.522 14.650 1.00 77.00 73 VAL A CA 1
ATOM 581 C C . VAL A 1 73 ? -7.457 -4.787 13.276 1.00 77.00 73 VAL A C 1
ATOM 583 O O . VAL A 1 73 ? -8.673 -4.735 13.113 1.00 77.00 73 VAL A O 1
ATOM 586 N N . GLY A 1 74 ? -6.605 -5.052 12.290 1.00 78.06 74 GLY A N 1
ATOM 587 C CA . GLY A 1 74 ? -7.025 -5.267 10.918 1.00 78.06 74 GLY A CA 1
ATOM 588 C C . GLY A 1 74 ? -5.843 -5.480 9.986 1.00 78.06 74 GLY A C 1
ATOM 589 O O . GLY A 1 74 ? -4.722 -5.032 10.240 1.00 78.06 74 GLY A O 1
ATOM 590 N N . TYR A 1 75 ? -6.113 -6.161 8.882 1.00 84.56 75 TYR A N 1
ATOM 591 C CA . TYR A 1 75 ? -5.142 -6.439 7.839 1.00 84.56 75 TYR A CA 1
ATOM 592 C C . TYR A 1 75 ? -5.780 -6.228 6.474 1.00 84.56 75 TYR A C 1
ATOM 594 O O . TYR A 1 75 ? -6.953 -6.537 6.265 1.00 84.56 75 TYR A O 1
ATOM 602 N N . HIS A 1 76 ? -4.973 -5.739 5.543 1.00 84.94 76 HIS A N 1
ATOM 603 C CA . HIS A 1 76 ? -5.315 -5.668 4.138 1.00 84.94 76 HIS A CA 1
ATOM 604 C C . HIS A 1 76 ? -4.115 -6.051 3.281 1.00 84.94 76 HIS A C 1
ATOM 606 O O . HIS A 1 76 ? -3.001 -5.598 3.534 1.00 84.94 76 HIS A O 1
ATOM 612 N N . GLY A 1 77 ? -4.358 -6.843 2.242 1.00 85.25 77 GLY A N 1
ATOM 613 C CA . GLY A 1 77 ? -3.404 -7.105 1.173 1.00 85.25 77 GLY A CA 1
ATOM 614 C C . GLY A 1 77 ? -4.061 -6.794 -0.162 1.00 85.25 77 GLY A C 1
ATOM 615 O O . GLY A 1 77 ? -5.198 -7.201 -0.391 1.00 85.25 77 GLY A O 1
ATOM 616 N N . SER A 1 78 ? -3.369 -6.060 -1.024 1.00 84.38 78 SER A N 1
ATOM 617 C CA . SER A 1 78 ? -3.823 -5.817 -2.388 1.00 84.38 78 SER A CA 1
ATOM 618 C C . SER A 1 78 ? -3.324 -6.898 -3.345 1.00 84.38 78 SER A C 1
ATOM 620 O O . SER A 1 78 ? -2.271 -7.502 -3.128 1.00 84.38 78 SER A O 1
ATOM 622 N N . ASP A 1 79 ? -4.017 -7.042 -4.472 1.00 85.81 79 ASP A N 1
ATOM 623 C CA . ASP A 1 79 ? -3.405 -7.581 -5.686 1.00 85.81 79 ASP A CA 1
ATOM 624 C C . ASP A 1 79 ? -2.321 -6.621 -6.214 1.00 85.81 79 ASP A C 1
ATOM 626 O O . ASP A 1 79 ? -2.035 -5.571 -5.624 1.00 85.81 79 ASP A O 1
ATOM 630 N N . MET A 1 80 ? -1.688 -6.984 -7.328 1.00 84.75 80 MET A N 1
ATOM 631 C CA . MET A 1 80 ? -0.710 -6.127 -7.993 1.00 84.75 80 MET A CA 1
ATOM 632 C C . MET A 1 80 ? -1.352 -4.790 -8.382 1.00 84.75 80 MET A C 1
ATOM 634 O O . MET A 1 80 ? -2.293 -4.757 -9.169 1.00 84.75 80 MET A O 1
ATOM 638 N N . LEU A 1 81 ? -0.814 -3.690 -7.854 1.00 85.44 81 LEU A N 1
ATOM 639 C CA . LEU A 1 81 ? -1.333 -2.345 -8.109 1.00 85.44 81 LEU A CA 1
ATOM 640 C C . LEU A 1 81 ? -0.647 -1.668 -9.293 1.00 85.44 81 LEU A C 1
ATOM 642 O O . LEU A 1 81 ? -1.277 -0.900 -10.012 1.00 85.44 81 LEU A O 1
ATOM 646 N N . ALA A 1 82 ? 0.657 -1.902 -9.470 1.00 85.38 82 ALA A N 1
ATOM 647 C CA . ALA A 1 82 ? 1.455 -1.182 -10.457 1.00 85.38 82 ALA A CA 1
ATOM 648 C C . ALA A 1 82 ? 2.780 -1.879 -10.801 1.00 85.38 82 ALA A C 1
ATOM 650 O O . ALA A 1 82 ? 3.268 -2.722 -10.046 1.00 85.38 82 ALA A O 1
ATOM 651 N N . VAL A 1 83 ? 3.395 -1.457 -11.914 1.00 86.62 83 VAL A N 1
ATOM 652 C CA . VAL A 1 83 ? 4.805 -1.725 -12.247 1.00 86.62 83 VAL A CA 1
ATOM 653 C C . VAL A 1 83 ? 5.589 -0.423 -12.133 1.00 86.62 83 VAL A C 1
ATOM 655 O O . VAL A 1 83 ? 5.313 0.505 -12.888 1.00 86.62 83 VAL A O 1
ATOM 658 N N . ASN A 1 84 ? 6.586 -0.371 -11.248 1.00 84.50 84 ASN A N 1
ATOM 659 C CA . ASN A 1 84 ? 7.454 0.783 -10.947 1.00 84.50 84 ASN A CA 1
ATOM 660 C C . ASN A 1 84 ? 6.749 2.047 -10.417 1.00 84.50 84 ASN A C 1
ATOM 662 O O . ASN A 1 84 ? 7.201 2.612 -9.427 1.00 84.50 84 ASN A O 1
ATOM 666 N N . THR A 1 85 ? 5.656 2.484 -11.037 1.00 85.75 85 THR A N 1
ATOM 667 C CA . THR A 1 85 ? 4.961 3.730 -10.711 1.00 85.75 85 THR A CA 1
ATOM 668 C C . THR A 1 85 ? 3.464 3.496 -10.632 1.00 85.75 85 THR A C 1
ATOM 670 O O . THR A 1 85 ? 2.873 2.907 -11.534 1.00 85.75 85 THR A O 1
ATOM 673 N N . LEU A 1 86 ? 2.845 3.994 -9.566 1.00 84.06 86 LEU A N 1
ATOM 674 C CA . LEU A 1 86 ? 1.397 4.021 -9.415 1.00 84.06 86 LEU A CA 1
ATOM 675 C C . LEU A 1 86 ? 0.826 5.237 -10.153 1.00 84.06 86 LEU A C 1
ATOM 677 O O . LEU A 1 86 ? 1.201 6.371 -9.863 1.00 84.06 86 LEU A O 1
ATOM 681 N N . THR A 1 87 ? -0.075 4.996 -11.102 1.00 81.50 87 THR A N 1
ATOM 682 C CA . THR A 1 87 ? -0.701 6.046 -11.923 1.00 81.50 87 THR A CA 1
ATOM 683 C C . THR A 1 87 ? -1.993 6.593 -11.325 1.00 81.50 87 THR A C 1
ATOM 685 O O . THR A 1 87 ? -2.372 7.719 -11.629 1.00 81.50 87 THR A O 1
ATOM 688 N N . GLU A 1 88 ? -2.664 5.815 -10.476 1.00 84.81 88 GLU A N 1
ATOM 689 C CA . GLU A 1 88 ? -3.943 6.168 -9.859 1.00 84.81 88 GLU A CA 1
ATOM 690 C C . GLU A 1 88 ? -3.905 5.904 -8.357 1.00 84.81 88 GLU A C 1
ATOM 692 O O . GLU A 1 88 ? -3.295 4.939 -7.902 1.00 84.81 88 GLU A O 1
ATOM 697 N N . SER A 1 89 ? -4.576 6.747 -7.573 1.00 85.62 89 SER A N 1
ATOM 698 C CA . SER A 1 89 ? -4.614 6.572 -6.122 1.00 85.62 89 SER A CA 1
ATOM 699 C C . SER A 1 89 ? -5.278 5.249 -5.741 1.00 85.62 89 SER A C 1
ATOM 701 O O . SER A 1 89 ? -6.386 4.960 -6.199 1.00 85.62 89 SER A O 1
ATOM 703 N N . TYR A 1 90 ? -4.650 4.487 -4.848 1.00 85.75 90 TYR A N 1
ATOM 704 C CA . TYR A 1 90 ? -5.228 3.260 -4.312 1.00 85.75 90 TYR A CA 1
ATOM 705 C C . TYR A 1 90 ? -5.872 3.514 -2.953 1.00 85.75 90 TYR A C 1
ATOM 707 O O . TYR A 1 90 ? -5.184 3.824 -1.978 1.00 85.75 90 TYR A O 1
ATOM 715 N N . ASN A 1 91 ? -7.191 3.349 -2.889 1.00 89.69 91 ASN A N 1
ATOM 716 C CA . ASN A 1 91 ? -7.973 3.602 -1.687 1.00 89.69 91 ASN A CA 1
ATOM 717 C C . ASN A 1 91 ? -8.409 2.284 -1.059 1.00 89.69 91 ASN A C 1
ATOM 719 O O . ASN A 1 91 ? -8.921 1.396 -1.740 1.00 89.69 91 ASN A O 1
ATOM 723 N N . VAL A 1 92 ? -8.262 2.175 0.256 1.00 87.56 92 VAL A N 1
ATOM 724 C CA . VAL A 1 92 ? -8.680 0.996 1.007 1.00 87.56 92 VAL A CA 1
ATOM 725 C C . VAL A 1 92 ? -9.360 1.387 2.307 1.00 87.56 92 VAL A C 1
ATOM 727 O O . VAL A 1 92 ? -8.950 2.312 3.004 1.00 87.56 92 VAL A O 1
ATOM 730 N N . SER A 1 93 ? -10.418 0.652 2.631 1.00 87.75 93 SER A N 1
ATOM 731 C CA . SER A 1 93 ? -11.166 0.768 3.875 1.00 87.75 93 SER A CA 1
ATOM 732 C C . SER A 1 93 ? -11.028 -0.540 4.643 1.00 87.75 93 SER A C 1
ATOM 734 O O . SER A 1 93 ? -11.556 -1.562 4.213 1.00 87.75 93 SER A O 1
ATOM 736 N N . ILE A 1 94 ? -10.308 -0.513 5.762 1.00 86.06 94 ILE A N 1
ATOM 737 C CA . ILE A 1 94 ? -10.046 -1.697 6.582 1.00 86.06 94 ILE A CA 1
ATOM 738 C C . ILE A 1 94 ? -11.057 -1.723 7.730 1.00 86.06 94 ILE A C 1
ATOM 740 O O . ILE A 1 94 ? -11.051 -0.789 8.542 1.00 86.06 94 ILE A O 1
ATOM 744 N N . PRO A 1 95 ? -11.926 -2.747 7.812 1.00 84.19 95 PRO A N 1
ATOM 745 C CA . PRO A 1 95 ? -12.819 -2.909 8.948 1.00 84.19 95 PRO A CA 1
ATOM 746 C C . PRO A 1 95 ? -12.031 -3.303 10.202 1.00 84.19 95 PRO A C 1
ATOM 748 O O . PRO A 1 95 ? -11.061 -4.057 10.131 1.00 84.19 95 PRO A O 1
ATOM 751 N N . PHE A 1 96 ? -12.482 -2.831 11.357 1.00 78.88 96 PHE A N 1
ATOM 752 C CA . PHE A 1 96 ? -12.010 -3.248 12.670 1.00 78.88 96 PHE A CA 1
ATOM 753 C C . PHE A 1 96 ? -13.205 -3.445 13.607 1.00 78.88 96 PHE A C 1
ATOM 755 O O . PHE A 1 96 ? -14.185 -2.701 13.574 1.00 78.88 96 PHE A O 1
ATOM 762 N N . THR A 1 97 ? -13.128 -4.457 14.466 1.00 69.44 97 THR A N 1
ATOM 763 C CA . THR A 1 97 ? -14.217 -4.835 15.380 1.00 69.44 97 THR A CA 1
ATOM 764 C C . THR A 1 97 ? -14.301 -3.945 16.614 1.00 69.44 97 THR A C 1
ATOM 766 O O . THR A 1 97 ? -15.398 -3.654 17.082 1.00 69.44 97 THR A O 1
ATOM 769 N N . GLN A 1 98 ? -13.166 -3.480 17.143 1.00 68.19 98 GLN A N 1
ATOM 770 C CA . GLN A 1 98 ? -13.141 -2.607 18.313 1.00 68.19 98 GLN A CA 1
ATOM 771 C C . GLN A 1 98 ? -11.959 -1.643 18.252 1.00 68.19 98 GLN A C 1
ATOM 773 O O . GLN A 1 98 ? -10.815 -2.058 18.070 1.00 68.19 98 GLN A O 1
ATOM 778 N N . TRP A 1 99 ? -12.234 -0.346 18.414 1.00 66.94 99 TRP A N 1
ATOM 779 C CA . TRP A 1 99 ? -11.163 0.636 18.554 1.00 66.94 99 TRP A CA 1
ATOM 780 C C . TRP A 1 99 ? -10.515 0.474 19.929 1.00 66.94 99 TRP A C 1
ATOM 782 O O . TRP A 1 99 ? -11.245 0.435 20.925 1.00 66.94 99 TRP A O 1
ATOM 792 N N . PRO A 1 100 ? -9.181 0.410 20.031 1.00 61.72 100 PRO A N 1
ATOM 793 C CA . PRO A 1 100 ? -8.530 0.403 21.330 1.00 61.72 100 PRO A CA 1
ATOM 794 C C . PRO A 1 100 ? -8.780 1.751 22.028 1.00 61.72 100 PRO A C 1
ATOM 796 O O . PRO A 1 100 ? -8.286 2.800 21.619 1.00 61.72 100 PRO A O 1
ATOM 799 N N . THR A 1 101 ? -9.610 1.738 23.071 1.00 62.12 101 THR A N 1
ATOM 800 C CA . THR A 1 101 ? -10.023 2.928 23.839 1.00 62.12 101 THR A CA 1
ATOM 801 C C . THR A 1 101 ? -9.014 3.330 24.918 1.00 62.12 101 THR A C 1
ATOM 803 O O . THR A 1 101 ? -9.186 4.347 25.592 1.00 62.12 101 THR A O 1
ATOM 806 N N . THR A 1 102 ? -7.939 2.561 25.098 1.00 54.16 102 THR A N 1
ATOM 807 C CA . THR A 1 102 ? -6.866 2.871 26.041 1.00 54.16 102 THR A CA 1
ATOM 808 C C . THR A 1 102 ? -6.014 4.026 25.512 1.00 54.16 102 THR A C 1
ATOM 810 O O . THR A 1 102 ? -5.509 3.994 24.391 1.00 54.16 102 THR A O 1
ATOM 813 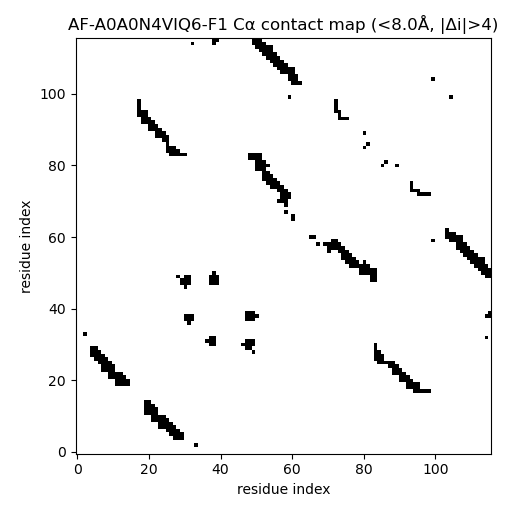N N . ARG A 1 103 ? -5.843 5.061 26.349 1.00 47.56 103 ARG A N 1
ATOM 814 C CA . ARG A 1 103 ? -5.259 6.387 26.038 1.00 47.56 103 ARG A CA 1
ATOM 815 C C . ARG A 1 103 ? -3.812 6.389 25.504 1.00 47.56 103 ARG A C 1
ATOM 817 O O . ARG A 1 103 ? -3.287 7.456 25.216 1.00 47.56 103 ARG A O 1
ATOM 824 N N . ILE A 1 104 ? -3.171 5.228 25.371 1.00 47.47 104 ILE A N 1
ATOM 825 C CA . ILE A 1 104 ? -1.789 5.058 24.895 1.00 47.47 104 ILE 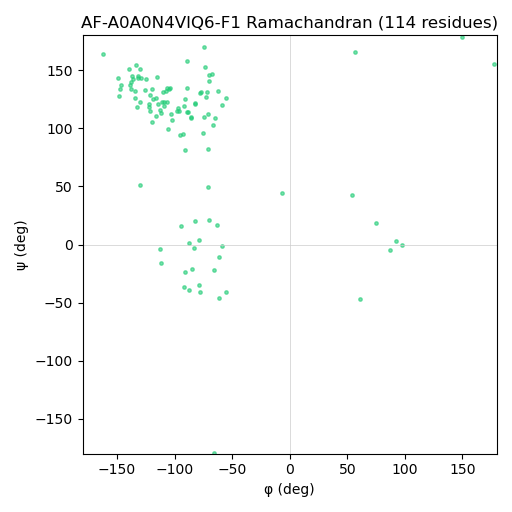A CA 1
ATOM 826 C C . ILE A 1 104 ? -1.777 3.992 23.793 1.00 47.47 104 ILE A C 1
ATOM 828 O O . ILE A 1 104 ? -1.051 3.010 23.866 1.00 47.47 104 ILE A O 1
ATOM 832 N N . SER A 1 105 ? -2.649 4.150 22.802 1.00 49.97 105 SER A N 1
ATOM 833 C CA . SER A 1 105 ? -2.710 3.261 21.643 1.00 49.97 105 SER A CA 1
ATOM 834 C C . SER A 1 105 ? -2.117 3.990 20.446 1.00 49.97 105 SER A C 1
ATOM 836 O O . SER A 1 105 ? -2.778 4.828 19.836 1.00 49.97 105 SER A O 1
ATOM 838 N N . ILE A 1 106 ? -0.854 3.710 20.120 1.00 54.59 106 ILE A N 1
ATOM 839 C CA . ILE A 1 106 ? -0.273 4.160 18.849 1.00 54.59 106 ILE A CA 1
ATOM 840 C C . ILE A 1 106 ? -0.713 3.155 17.788 1.00 54.59 106 ILE A C 1
ATOM 842 O O . ILE A 1 106 ? -0.408 1.966 17.903 1.00 54.59 106 ILE A O 1
ATOM 846 N N . ILE A 1 107 ? -1.422 3.630 16.762 1.00 58.06 107 ILE A N 1
ATOM 847 C CA . ILE A 1 107 ? -1.715 2.816 15.582 1.00 58.06 107 ILE A CA 1
ATOM 848 C C . ILE A 1 107 ? -0.434 2.733 14.771 1.00 58.06 107 ILE A C 1
ATOM 850 O O . ILE A 1 107 ? 0.022 3.717 14.186 1.00 58.06 107 ILE A O 1
ATOM 854 N N . LEU A 1 108 ? 0.153 1.544 14.756 1.00 58.19 108 LEU A N 1
ATOM 855 C CA . LEU A 1 108 ? 1.265 1.245 13.874 1.00 58.19 108 LEU A CA 1
ATOM 856 C C . LEU A 1 108 ? 0.681 0.805 12.540 1.00 58.19 108 LEU A C 1
ATOM 858 O O . LEU A 1 108 ? 0.086 -0.264 12.440 1.00 58.19 108 LEU A O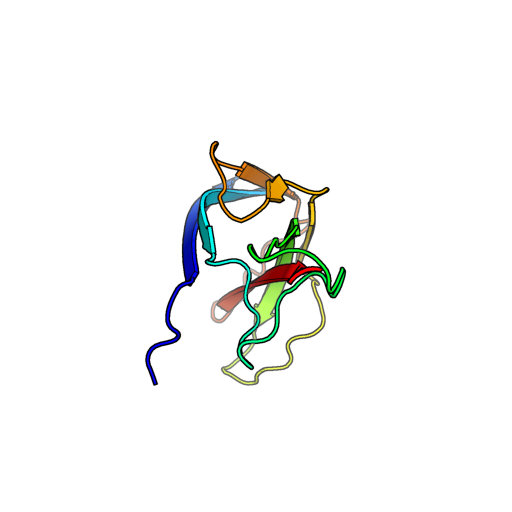 1
ATOM 862 N N . VAL A 1 109 ? 0.837 1.662 11.537 1.00 60.31 109 VAL A N 1
ATOM 863 C CA . VAL A 1 109 ? 0.471 1.374 10.154 1.00 60.31 109 VAL A CA 1
ATOM 864 C C . VAL A 1 109 ? 1.739 0.894 9.463 1.00 60.31 109 VAL A C 1
ATOM 866 O O . VAL A 1 109 ? 2.571 1.697 9.041 1.00 60.31 109 VAL A O 1
ATOM 869 N N . ASN A 1 110 ? 1.926 -0.424 9.413 1.00 58.00 110 ASN A N 1
ATOM 870 C CA . ASN A 1 110 ? 3.048 -0.997 8.677 1.00 58.00 110 ASN A CA 1
ATOM 871 C C . ASN A 1 110 ? 2.600 -1.228 7.245 1.00 58.00 110 ASN A C 1
ATOM 873 O O . ASN A 1 110 ? 1.701 -2.038 7.006 1.00 58.00 110 ASN A O 1
ATOM 877 N N . ILE A 1 111 ? 3.215 -0.490 6.322 1.00 55.28 111 ILE A N 1
ATOM 878 C CA . ILE A 1 111 ? 2.922 -0.609 4.903 1.00 55.28 111 ILE A CA 1
ATOM 879 C C . ILE A 1 111 ? 4.131 -1.192 4.210 1.00 55.28 111 ILE A C 1
ATOM 881 O O . ILE A 1 111 ? 5.193 -0.570 4.149 1.00 55.28 111 ILE A O 1
ATOM 885 N N . PHE A 1 112 ? 3.957 -2.402 3.698 1.00 54.62 112 PHE A N 1
ATOM 886 C CA . PHE A 1 112 ? 4.996 -3.089 2.956 1.00 54.62 112 PHE A CA 1
ATOM 887 C C . PHE A 1 112 ? 4.672 -2.997 1.474 1.00 54.62 112 PHE A C 1
ATOM 889 O O . PHE A 1 112 ? 3.700 -3.587 1.005 1.00 54.62 112 PHE A O 1
ATOM 896 N N . GLY A 1 113 ? 5.514 -2.258 0.756 1.00 53.47 113 GLY A N 1
ATOM 897 C CA . GLY A 1 113 ? 5.680 -2.431 -0.676 1.00 53.47 113 GLY A CA 1
ATOM 898 C C . GLY A 1 113 ? 6.505 -3.682 -0.907 1.00 53.47 113 GLY A C 1
ATOM 899 O O . GLY A 1 113 ? 7.730 -3.620 -0.801 1.00 53.47 113 GLY A O 1
ATOM 900 N N . VAL A 1 114 ? 5.860 -4.821 -1.155 1.00 55.34 114 VAL A N 1
ATOM 901 C CA . VAL A 1 114 ? 6.604 -6.009 -1.582 1.00 55.34 114 VAL A CA 1
ATOM 902 C C . VAL A 1 114 ? 6.945 -5.814 -3.041 1.00 55.34 114 VAL A C 1
ATOM 904 O O . VAL A 1 114 ? 6.087 -5.450 -3.842 1.00 55.34 114 VAL A O 1
ATOM 907 N N . VAL A 1 115 ? 8.211 -6.037 -3.356 1.00 57.72 115 VAL A N 1
ATOM 908 C CA . VAL A 1 115 ? 8.716 -5.912 -4.705 1.00 57.72 115 VAL A CA 1
ATOM 909 C C . VAL A 1 115 ? 9.311 -7.248 -5.111 1.00 57.72 115 VAL A C 1
ATOM 911 O O . VAL A 1 115 ? 10.245 -7.724 -4.470 1.00 57.72 115 VAL A O 1
ATOM 914 N N . ARG A 1 116 ? 8.692 -7.877 -6.109 1.00 52.84 116 ARG A N 1
ATOM 915 C CA . ARG A 1 116 ? 9.114 -9.135 -6.732 1.00 52.84 116 ARG A CA 1
ATOM 916 C C . ARG A 1 116 ? 9.290 -8.936 -8.226 1.00 52.84 116 ARG A C 1
ATOM 918 O O . ARG A 1 116 ? 8.626 -8.027 -8.788 1.00 52.84 116 ARG A O 1
#

Secondary structure (DSSP, 8-state):
---TT-EEEEEEEEEETTEEEEEEEEEE--SB-TTS-BSS--TT-SS---EEEEEEEEEEE-SS--------SEEEE-S--EESB--S-EEEEEE-S----SS--EEEEEEEEEE-

Sequence (116 aa):
MTTTGRRFVFKVDGYTGGHIRFSLVEFSTDGRLGNGECCRSDDSATICRCNFYVHICLSVGFEIKKFYRDCWVGYHGSDMLAVNTLTESYNVSIPFTQWPTTRISIILVNIFGVVR

Nearest PDB structures (foldseek):
  4cc0-assembly2_B  TM=6.627E-01  e=2.090E-02  Homo sapiens
  4cc1-assembly2_B  TM=6.035E-01  e=1.305E-02  Homo sapiens
  5mwf-assembly6_F  TM=6.125E-01  e=3.349E-02  Homo sapiens
  5mw7-assembly1_A  TM=5.346E-01  e=8.592E-02  Homo sapiens
  7q62-assembly1_B  TM=4.014E-01  e=1.886E+00  Homo sapiens

Mean predicted aligned error: 10.02 Å

Organism: Enterobius vermicularis (NCBI:txid51028)